Protein AF-A0A6G1RGU5-F1 (afdb_monomer_lite)

Secondary structure (DSSP, 8-state):
--HHHHHHHHHHHHHHHHHHTT----HHHHHHHHGGGGGGS-GGGS-HHHHHHTGGGSS-S-HHHHHHHHHHHH-SSPPP-SS--SPP-PPPP----S-S---SSS--PPP-SPPP------SS---------------

pLDDT: mean 84.37, std 16.56, range [37.06, 98.06]

Radius of gyration: 22.79 Å; chains: 1; bounding box: 49×35×59 Å

Structure (mmCIF, N/CA/C/O backbone):
data_AF-A0A6G1RGU5-F1
#
_entry.id   AF-A0A6G1RGU5-F1
#
loop_
_atom_site.group_PDB
_atom_site.id
_atom_site.type_symbol
_atom_site.label_atom_id
_atom_site.label_alt_id
_atom_site.label_comp_id
_atom_site.label_asym_id
_atom_site.label_entity_id
_atom_site.label_seq_id
_atom_site.pdbx_PDB_ins_code
_atom_site.Cartn_x
_atom_site.Cartn_y
_atom_site.Cartn_z
_atom_site.occupancy
_atom_site.B_iso_or_equiv
_atom_site.auth_seq_id
_atom_site.auth_comp_id
_atom_site.auth_asym_id
_atom_site.auth_atom_id
_atom_site.pdbx_PDB_model_num
ATOM 1 N N . THR A 1 1 ? 6.014 -1.528 -9.566 1.00 67.00 1 THR A N 1
ATOM 2 C CA . THR A 1 1 ? 5.134 -0.609 -8.818 1.00 67.00 1 THR A CA 1
ATOM 3 C C . THR A 1 1 ? 5.682 -0.448 -7.422 1.00 67.00 1 THR A C 1
ATOM 5 O O . THR A 1 1 ? 6.002 -1.469 -6.823 1.00 67.00 1 THR A O 1
ATOM 8 N N . LYS A 1 2 ? 5.864 0.787 -6.940 1.00 88.75 2 LYS A N 1
ATOM 9 C CA . LYS A 1 2 ? 6.254 1.035 -5.544 1.00 88.75 2 LYS A CA 1
ATOM 10 C C . LYS A 1 2 ? 5.054 0.760 -4.637 1.00 88.75 2 LYS A C 1
ATOM 12 O O . LYS A 1 2 ? 3.940 1.134 -4.997 1.00 88.75 2 LYS A O 1
ATOM 17 N N . GLU A 1 3 ? 5.266 0.097 -3.504 1.00 94.44 3 GLU A N 1
ATOM 18 C CA . GLU A 1 3 ? 4.153 -0.293 -2.629 1.00 94.44 3 GLU A CA 1
ATOM 19 C C . GLU A 1 3 ? 3.512 0.914 -1.932 1.00 94.44 3 GLU A C 1
ATOM 21 O O . GLU A 1 3 ? 2.308 0.893 -1.705 1.00 94.44 3 GLU A O 1
ATOM 26 N N . VAL A 1 4 ? 4.267 1.993 -1.688 1.00 94.94 4 VAL A N 1
ATOM 27 C CA . VAL A 1 4 ? 3.736 3.256 -1.138 1.00 94.94 4 VAL A CA 1
ATOM 28 C C . VAL A 1 4 ? 2.558 3.800 -1.959 1.00 94.94 4 VAL A C 1
ATOM 30 O O . VAL A 1 4 ? 1.511 4.103 -1.404 1.00 94.94 4 VAL A O 1
ATOM 33 N N . VAL A 1 5 ? 2.657 3.764 -3.292 1.00 94.12 5 VAL A N 1
ATOM 34 C CA . VAL A 1 5 ? 1.586 4.214 -4.202 1.00 94.12 5 VAL A CA 1
ATOM 35 C C . VAL A 1 5 ? 0.362 3.300 -4.120 1.00 94.12 5 VAL A C 1
ATOM 37 O O . VAL A 1 5 ? -0.776 3.751 -4.220 1.00 94.12 5 VAL A O 1
ATOM 40 N N . VAL A 1 6 ? 0.579 1.993 -3.935 1.00 94.88 6 VAL A N 1
ATOM 41 C CA . VAL A 1 6 ? -0.522 1.038 -3.737 1.00 94.88 6 VAL A CA 1
ATOM 42 C C . VAL A 1 6 ? -1.241 1.348 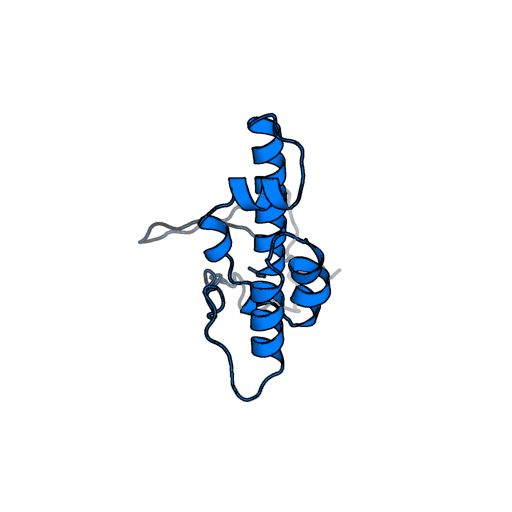-2.427 1.00 94.88 6 VAL A C 1
ATOM 44 O O . VAL A 1 6 ? -2.466 1.351 -2.398 1.00 94.88 6 VAL A O 1
ATOM 47 N N . PHE A 1 7 ? -0.495 1.635 -1.362 1.00 96.38 7 PHE A N 1
ATOM 48 C CA . PHE A 1 7 ? -1.066 1.986 -0.069 1.00 96.38 7 PHE A CA 1
ATOM 49 C C . PHE A 1 7 ? -1.850 3.305 -0.117 1.00 96.38 7 PHE A C 1
ATOM 51 O O . PHE A 1 7 ? -2.990 3.336 0.334 1.00 96.38 7 PHE A O 1
ATOM 58 N N . GLU A 1 8 ? -1.322 4.352 -0.752 1.00 96.12 8 GLU A N 1
ATOM 59 C CA . GLU A 1 8 ? -2.054 5.610 -0.977 1.00 96.12 8 GLU A CA 1
ATOM 60 C C . GLU A 1 8 ? -3.362 5.385 -1.749 1.00 96.12 8 GLU A C 1
ATOM 62 O O . GLU A 1 8 ? -4.423 5.869 -1.352 1.00 96.12 8 GLU A O 1
ATOM 67 N N . ALA A 1 9 ? -3.320 4.587 -2.821 1.00 96.38 9 ALA A N 1
ATOM 68 C CA . ALA A 1 9 ? -4.514 4.233 -3.583 1.00 96.38 9 ALA A CA 1
ATOM 69 C C . ALA A 1 9 ? -5.548 3.478 -2.728 1.00 96.38 9 ALA A C 1
ATOM 71 O O . ALA A 1 9 ? -6.748 3.723 -2.852 1.00 96.38 9 ALA A O 1
ATOM 72 N N . VAL A 1 10 ? -5.091 2.598 -1.833 1.00 96.81 10 VAL A N 1
ATOM 73 C CA . VAL A 1 10 ? -5.941 1.877 -0.875 1.00 96.81 10 VAL A CA 1
ATOM 74 C C . VAL A 1 10 ? -6.603 2.839 0.116 1.00 96.81 10 VAL A C 1
ATOM 76 O O . VAL A 1 10 ? -7.799 2.704 0.376 1.00 96.81 10 VAL A O 1
ATOM 79 N N . LEU A 1 11 ? -5.881 3.843 0.621 1.00 96.88 11 LEU A N 1
ATOM 80 C CA . LEU A 1 11 ? -6.449 4.865 1.509 1.00 96.88 11 LEU A CA 1
ATOM 81 C C . LEU A 1 11 ? -7.496 5.734 0.803 1.00 96.88 11 LEU A C 1
ATOM 83 O O . LEU A 1 11 ? -8.547 6.017 1.383 1.00 96.88 11 LEU A O 1
ATOM 87 N N . ASN A 1 12 ? -7.230 6.125 -0.446 1.00 97.38 12 ASN A N 1
ATOM 88 C CA . ASN A 1 12 ? -8.162 6.897 -1.270 1.00 97.38 12 ASN A CA 1
ATOM 89 C C . ASN A 1 12 ? -9.430 6.097 -1.581 1.00 97.38 12 ASN A C 1
ATOM 91 O O . ASN A 1 12 ? -10.540 6.624 -1.495 1.00 97.38 12 ASN A O 1
ATOM 95 N N . TRP A 1 13 ? -9.277 4.808 -1.893 1.00 98.06 13 TRP A N 1
ATOM 96 C CA . TRP A 1 13 ? -10.410 3.910 -2.082 1.00 98.06 13 TRP A CA 1
ATOM 97 C C . TRP A 1 13 ? -11.234 3.772 -0.797 1.00 98.06 13 TRP A C 1
ATOM 99 O O . TRP A 1 13 ? -12.449 3.938 -0.843 1.00 98.06 13 TRP A O 1
ATOM 109 N N . ALA A 1 14 ? -10.589 3.555 0.354 1.00 97.94 14 ALA A N 1
ATOM 110 C CA . ALA A 1 14 ? -11.276 3.430 1.640 1.00 97.94 14 ALA A CA 1
ATOM 111 C C . ALA A 1 14 ? -12.051 4.703 2.004 1.00 97.94 14 ALA A C 1
ATOM 113 O O . ALA A 1 14 ? -13.152 4.645 2.541 1.00 97.94 14 ALA A O 1
ATOM 114 N N . GLU A 1 15 ? -11.497 5.872 1.686 1.00 97.94 15 GLU A N 1
ATOM 115 C CA . GLU A 1 15 ? -12.190 7.143 1.855 1.00 97.94 15 GLU A CA 1
ATOM 116 C C . GLU A 1 15 ? -13.439 7.267 0.979 1.00 97.94 15 GLU A C 1
ATOM 118 O O . GLU A 1 15 ? -14.503 7.641 1.477 1.00 97.94 15 GLU A O 1
ATOM 123 N N . ALA A 1 16 ? -13.315 6.962 -0.314 1.00 98.00 16 ALA A N 1
ATOM 124 C CA . ALA A 1 16 ? -14.442 6.982 -1.239 1.00 98.00 16 ALA A CA 1
ATOM 125 C C . ALA A 1 16 ? -15.525 5.979 -0.815 1.00 98.00 16 ALA A C 1
ATOM 127 O O . ALA A 1 16 ? -16.713 6.286 -0.875 1.00 98.00 16 ALA A O 1
ATOM 128 N N . GLU A 1 17 ? -15.111 4.814 -0.323 1.00 98.00 17 GLU A N 1
ATOM 129 C CA . GLU A 1 17 ? -16.000 3.762 0.146 1.00 98.00 17 GLU A CA 1
ATOM 130 C C . GLU A 1 17 ? -16.741 4.155 1.432 1.00 98.00 17 GLU A C 1
ATOM 132 O O . GLU A 1 17 ? -17.953 3.961 1.517 1.00 98.00 17 GLU A O 1
ATOM 137 N N . CYS A 1 18 ? -16.070 4.806 2.390 1.00 98.00 18 CYS A N 1
ATOM 138 C CA . CYS A 1 18 ? -16.739 5.404 3.549 1.00 98.00 18 CYS A CA 1
ATOM 139 C C . CYS A 1 18 ? -17.823 6.400 3.111 1.00 98.00 18 CYS A C 1
ATOM 141 O O . CYS A 1 18 ? -18.960 6.302 3.567 1.00 98.00 18 CYS A O 1
ATOM 143 N N . LYS A 1 19 ? -17.506 7.311 2.177 1.00 97.75 19 LYS A N 1
ATOM 144 C CA . LYS A 1 19 ? -18.474 8.289 1.644 1.00 97.75 19 LYS A CA 1
ATOM 145 C C . LYS A 1 19 ? -19.651 7.594 0.953 1.00 97.75 19 LYS A C 1
ATOM 147 O O . LYS A 1 19 ? -20.797 7.966 1.187 1.00 97.75 19 LYS A O 1
ATOM 152 N N . ARG A 1 20 ? -19.384 6.554 0.157 1.00 97.75 20 ARG A N 1
ATOM 153 C CA . ARG A 1 20 ? -20.405 5.755 -0.541 1.00 97.75 20 ARG A CA 1
ATOM 154 C C . ARG A 1 20 ? -21.368 5.059 0.425 1.00 97.75 20 ARG A C 1
ATOM 156 O O . ARG A 1 20 ? -22.546 4.931 0.111 1.00 97.75 20 ARG A O 1
ATOM 163 N N . GLN A 1 21 ? -20.876 4.620 1.583 1.00 97.31 21 GLN A N 1
ATOM 164 C CA . GLN A 1 21 ? -21.677 3.992 2.639 1.00 97.31 21 GLN A CA 1
ATOM 165 C C . GLN A 1 21 ? -22.303 5.000 3.625 1.00 97.31 21 GLN A C 1
ATOM 167 O O . GLN A 1 21 ? -22.965 4.586 4.572 1.00 97.31 21 GLN A O 1
ATOM 172 N N . GLY A 1 22 ? -22.096 6.310 3.438 1.00 96.56 22 GLY A N 1
ATOM 173 C CA . GLY A 1 22 ? -22.579 7.341 4.366 1.00 96.56 22 GLY A CA 1
ATOM 174 C C . GLY A 1 22 ? -21.856 7.356 5.719 1.00 96.56 22 GLY A C 1
ATOM 175 O O . GLY A 1 22 ? -22.380 7.889 6.695 1.00 96.56 22 GLY A O 1
ATOM 176 N N . LEU A 1 23 ? -20.660 6.767 5.801 1.00 96.94 23 LEU A N 1
ATOM 177 C CA . LEU A 1 23 ? -19.851 6.711 7.015 1.00 96.94 23 LEU A CA 1
ATOM 178 C C . LEU A 1 23 ? -18.915 7.928 7.111 1.00 96.94 23 LEU A C 1
ATOM 180 O O . LEU A 1 23 ? -18.296 8.313 6.114 1.00 96.94 23 LEU A O 1
ATOM 184 N N . PRO A 1 24 ? -18.708 8.492 8.316 1.00 97.19 24 PRO A N 1
ATOM 185 C CA . PRO A 1 24 ? -17.666 9.486 8.543 1.00 97.19 24 PRO A CA 1
ATOM 186 C C . PRO A 1 24 ? -16.286 8.948 8.154 1.00 97.19 24 PRO A C 1
ATOM 188 O O . PRO A 1 24 ? -15.931 7.813 8.489 1.00 97.19 24 PRO A O 1
ATOM 191 N N . VAL A 1 25 ? -15.485 9.774 7.482 1.00 96.88 25 VAL A N 1
ATOM 192 C CA . VAL A 1 25 ? -14.133 9.420 7.034 1.00 96.88 25 VAL A CA 1
ATOM 193 C C . VAL A 1 25 ? -13.172 9.460 8.225 1.00 96.88 25 VAL A C 1
ATOM 195 O O . VAL A 1 25 ? -12.473 10.439 8.456 1.00 96.88 25 VAL A O 1
ATOM 198 N N . THR A 1 26 ? -13.154 8.382 9.005 1.00 97.12 26 THR A N 1
ATOM 199 C CA . THR A 1 26 ? -12.244 8.187 10.144 1.00 97.12 26 THR A CA 1
ATOM 200 C C . THR A 1 26 ? -11.296 7.015 9.874 1.00 97.12 26 THR A C 1
ATOM 202 O O . THR A 1 26 ? -11.675 6.111 9.122 1.00 97.12 26 THR A O 1
ATOM 205 N N . PRO A 1 27 ? -10.094 6.960 10.483 1.00 95.69 27 PRO A N 1
ATOM 206 C CA . PRO A 1 27 ? -9.172 5.831 10.307 1.00 95.69 27 PRO A CA 1
ATOM 207 C C . PRO A 1 27 ? -9.812 4.482 10.656 1.00 95.69 27 PRO A C 1
ATOM 209 O O . PRO A 1 27 ? -9.692 3.517 9.903 1.00 95.69 27 PRO A O 1
ATOM 212 N N . ARG A 1 28 ? -10.610 4.443 11.732 1.00 96.38 28 ARG A N 1
ATOM 213 C CA . ARG A 1 28 ? -11.377 3.257 12.140 1.00 96.38 28 ARG A CA 1
ATOM 214 C C . ARG A 1 28 ? -12.362 2.804 11.062 1.00 96.38 28 ARG A C 1
ATOM 216 O O . ARG A 1 28 ? -12.409 1.619 10.744 1.00 96.38 28 ARG A O 1
ATOM 223 N N . ASN A 1 29 ? -13.122 3.728 10.472 1.00 97.44 29 ASN A N 1
ATOM 224 C CA . ASN A 1 29 ? -14.066 3.389 9.406 1.00 97.44 29 ASN A CA 1
ATOM 225 C C . ASN A 1 29 ? -13.341 2.985 8.119 1.00 97.44 29 ASN A C 1
ATOM 227 O O . ASN A 1 29 ? -13.723 1.985 7.519 1.00 97.44 29 ASN A O 1
ATOM 231 N N . LYS A 1 30 ? -12.259 3.686 7.744 1.00 97.69 30 LYS A N 1
ATOM 232 C CA . LYS A 1 30 ? -11.406 3.313 6.602 1.00 97.69 30 LYS A CA 1
ATOM 233 C C . LYS A 1 30 ? -10.876 1.884 6.765 1.00 97.69 30 LYS A C 1
ATOM 235 O O . LYS A 1 30 ? -10.970 1.081 5.843 1.00 97.69 30 LYS A O 1
ATOM 240 N N . ARG A 1 31 ? -10.386 1.529 7.955 1.00 97.31 31 ARG A N 1
ATOM 241 C CA . ARG A 1 31 ? -9.951 0.164 8.270 1.00 97.31 31 ARG A CA 1
ATOM 242 C C . ARG A 1 31 ? -11.101 -0.843 8.164 1.00 97.31 31 ARG A C 1
ATOM 244 O O . ARG A 1 31 ? -10.921 -1.903 7.570 1.00 97.31 31 ARG A O 1
ATOM 251 N N . ASN A 1 32 ? -12.278 -0.510 8.695 1.00 97.12 32 ASN A N 1
ATOM 252 C CA . ASN A 1 32 ? -13.451 -1.384 8.643 1.00 97.12 32 ASN A CA 1
ATOM 253 C C . ASN A 1 32 ? -13.890 -1.685 7.204 1.00 97.12 32 ASN A C 1
ATOM 255 O O . ASN A 1 32 ? -14.117 -2.849 6.881 1.00 97.12 32 ASN A O 1
ATOM 259 N N . VAL A 1 33 ? -13.973 -0.671 6.334 1.00 97.81 33 VAL A N 1
ATOM 260 C CA . VAL A 1 33 ? -14.374 -0.875 4.929 1.00 97.81 33 VAL A CA 1
ATOM 261 C C . VAL A 1 33 ? -13.312 -1.623 4.119 1.00 97.81 33 VAL A C 1
ATOM 263 O O . VAL A 1 33 ? -13.653 -2.354 3.194 1.00 97.81 33 VAL A O 1
ATOM 266 N N . LEU A 1 34 ? -12.029 -1.496 4.481 1.00 97.19 34 LEU A N 1
ATOM 267 C CA . LEU A 1 34 ? -10.949 -2.291 3.888 1.00 97.19 34 LEU A CA 1
ATOM 268 C C . LEU A 1 34 ? -11.004 -3.761 4.316 1.00 97.19 34 LEU A C 1
ATOM 270 O O . LEU A 1 34 ? -10.726 -4.653 3.510 1.00 97.19 34 LEU A O 1
ATOM 274 N N . GLY A 1 35 ? -11.338 -4.028 5.581 1.00 96.31 35 GLY A N 1
ATOM 275 C CA . GLY A 1 35 ? -11.442 -5.376 6.133 1.00 96.31 35 GLY A CA 1
ATOM 276 C C . GLY A 1 35 ? -10.211 -6.234 5.820 1.00 96.31 35 GLY A C 1
ATOM 277 O O . GLY A 1 35 ? -9.069 -5.833 6.044 1.00 96.31 35 GLY A O 1
ATOM 278 N N . LYS A 1 36 ? -10.435 -7.424 5.247 1.00 96.12 36 LYS A N 1
ATOM 279 C CA . LYS A 1 36 ? -9.356 -8.368 4.900 1.00 96.12 36 LYS A CA 1
ATOM 280 C C . LYS A 1 36 ? -8.438 -7.877 3.775 1.00 96.12 36 LYS A C 1
ATOM 282 O O . LYS A 1 36 ? -7.320 -8.371 3.655 1.00 96.12 36 LYS A O 1
ATOM 287 N N . ALA A 1 37 ? -8.880 -6.922 2.953 1.00 96.50 37 ALA A N 1
ATOM 288 C CA . ALA A 1 37 ? -8.083 -6.423 1.835 1.00 96.50 37 ALA A CA 1
ATOM 289 C C . ALA A 1 37 ? -6.855 -5.624 2.301 1.00 96.50 37 ALA A C 1
ATOM 291 O O . ALA A 1 37 ? -5.848 -5.603 1.593 1.00 96.50 37 ALA A O 1
ATOM 292 N N . LEU A 1 38 ? -6.897 -5.037 3.506 1.00 96.94 38 LEU A N 1
ATOM 293 C CA . LEU A 1 38 ? -5.748 -4.357 4.115 1.00 96.94 38 LEU A CA 1
ATOM 294 C C . LEU A 1 38 ? -4.521 -5.282 4.187 1.00 96.94 38 LEU A C 1
ATOM 296 O O . LEU A 1 38 ? -3.419 -4.887 3.812 1.00 96.94 38 LEU A O 1
ATOM 300 N N . TYR A 1 39 ? -4.730 -6.545 4.559 1.00 97.00 39 TYR A N 1
ATOM 301 C CA . TYR A 1 39 ? -3.676 -7.556 4.687 1.00 97.00 39 TYR A CA 1
ATOM 302 C C . TYR A 1 39 ? -3.126 -8.058 3.340 1.00 97.00 39 TYR A C 1
ATOM 304 O O . TYR A 1 39 ? -2.183 -8.842 3.304 1.00 97.00 39 TYR A O 1
ATOM 312 N N . LEU A 1 40 ? -3.668 -7.597 2.206 1.00 96.12 40 LEU A N 1
ATOM 313 C CA . LEU A 1 40 ? -3.101 -7.845 0.873 1.00 96.12 40 LEU A CA 1
ATOM 314 C C . LEU A 1 40 ? -2.073 -6.777 0.461 1.00 96.12 40 LEU A C 1
ATOM 316 O O . LEU A 1 40 ? -1.360 -6.949 -0.541 1.00 96.12 40 LEU A O 1
ATOM 320 N N . VAL A 1 41 ? -2.001 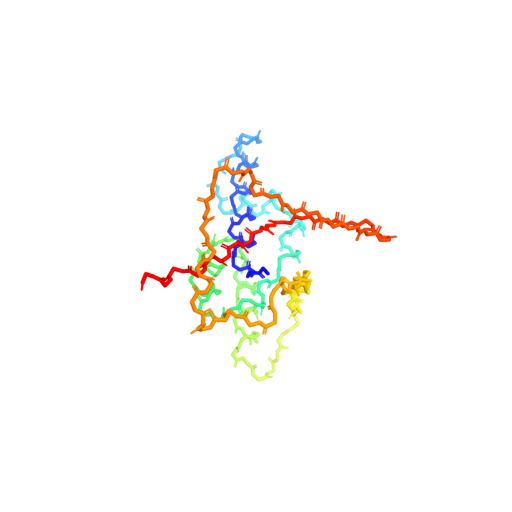-5.666 1.199 1.00 96.06 41 VAL A N 1
ATOM 321 C CA . VAL A 1 41 ? -0.987 -4.629 1.002 1.00 96.06 41 VAL A CA 1
ATOM 322 C C . VAL A 1 41 ? 0.336 -5.117 1.578 1.00 96.06 41 VAL A C 1
ATOM 324 O O . VAL A 1 41 ? 0.408 -5.632 2.687 1.00 96.06 41 VAL A O 1
ATOM 327 N N . ARG A 1 42 ? 1.419 -4.970 0.821 1.00 96.69 42 ARG A N 1
ATOM 328 C CA . ARG A 1 42 ? 2.736 -5.504 1.182 1.00 96.69 42 ARG A CA 1
ATOM 329 C C . ARG A 1 42 ? 3.555 -4.472 1.952 1.00 96.69 42 ARG A C 1
ATOM 331 O O . ARG A 1 42 ? 4.680 -4.173 1.561 1.00 96.69 42 ARG A O 1
ATOM 338 N N . ILE A 1 43 ? 2.982 -3.903 3.015 1.00 96.38 43 ILE A N 1
ATOM 339 C CA . ILE A 1 43 ? 3.566 -2.792 3.796 1.00 96.38 43 ILE A CA 1
ATOM 340 C C . ILE A 1 43 ? 5.047 -3.028 4.153 1.00 96.38 43 ILE A C 1
ATOM 342 O O . ILE A 1 43 ? 5.851 -2.146 3.862 1.00 96.38 43 ILE A O 1
ATOM 346 N N . PRO A 1 44 ? 5.470 -4.224 4.619 1.00 96.56 44 PRO A N 1
ATOM 347 C CA . PRO A 1 44 ? 6.875 -4.490 4.960 1.00 96.56 44 PRO A CA 1
ATOM 348 C C . PRO A 1 44 ? 7.862 -4.437 3.781 1.00 96.56 44 PRO A C 1
ATOM 350 O O . PRO A 1 44 ? 9.066 -4.599 3.965 1.00 96.56 44 PRO A O 1
ATOM 353 N N . THR A 1 45 ? 7.368 -4.279 2.549 1.00 95.75 45 THR A N 1
ATOM 354 C CA . THR A 1 45 ? 8.192 -4.169 1.337 1.00 95.75 45 THR A CA 1
ATOM 355 C C . THR A 1 45 ? 8.540 -2.728 0.956 1.00 95.75 45 THR A C 1
ATOM 357 O O . THR A 1 45 ? 9.354 -2.534 0.044 1.00 95.75 45 THR A O 1
ATOM 360 N N . MET A 1 46 ? 7.945 -1.746 1.643 1.00 96.06 46 MET A N 1
ATOM 361 C CA . MET A 1 46 ? 8.318 -0.329 1.594 1.00 96.06 46 MET A CA 1
ATOM 362 C C . MET A 1 46 ? 9.697 -0.112 2.230 1.00 96.06 46 MET A C 1
ATOM 364 O O . MET A 1 46 ? 10.205 -0.983 2.946 1.00 96.06 46 MET A O 1
ATOM 368 N N . THR A 1 47 ? 10.319 1.041 1.993 1.00 95.88 47 THR A N 1
ATOM 369 C CA . THR A 1 47 ? 11.459 1.463 2.821 1.00 95.88 47 THR A CA 1
ATOM 370 C C . THR A 1 47 ? 10.988 1.813 4.237 1.00 95.88 47 THR A C 1
ATOM 372 O O . THR A 1 47 ? 9.813 2.108 4.452 1.00 95.88 47 THR A O 1
ATOM 375 N N . LEU A 1 48 ? 11.900 1.793 5.215 1.00 96.38 48 LEU A N 1
ATOM 376 C CA . LEU A 1 48 ? 11.576 2.214 6.584 1.00 96.38 48 LEU A CA 1
ATOM 377 C C . LEU A 1 48 ? 11.071 3.668 6.619 1.00 96.38 48 LEU A C 1
ATOM 379 O O . LEU A 1 48 ? 10.137 3.972 7.351 1.00 96.38 48 LEU A O 1
ATOM 383 N N . GLU A 1 49 ? 11.649 4.543 5.795 1.00 96.38 49 GLU A N 1
ATOM 384 C CA . GLU A 1 49 ? 11.224 5.939 5.656 1.00 96.38 49 GLU A CA 1
ATOM 385 C C . GLU A 1 49 ? 9.810 6.060 5.065 1.0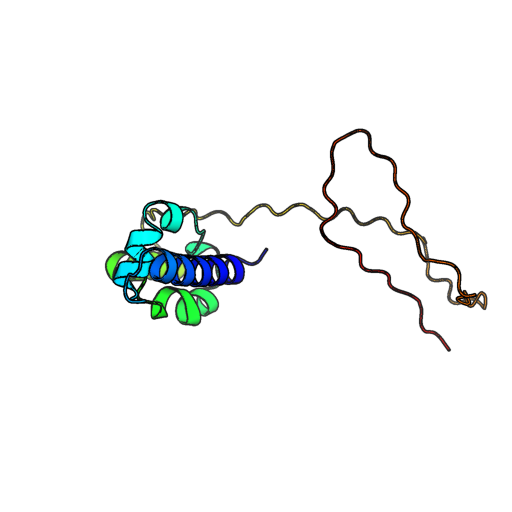0 96.38 49 GLU A C 1
ATOM 387 O O . GLU A 1 49 ? 8.975 6.772 5.616 1.00 96.38 49 GLU A O 1
ATOM 392 N N . GLU A 1 50 ? 9.507 5.324 3.988 1.00 96.38 50 GLU A N 1
ATOM 393 C CA . GLU A 1 50 ? 8.162 5.273 3.389 1.00 96.38 50 GLU A CA 1
ATOM 394 C C . GLU A 1 50 ? 7.123 4.749 4.396 1.00 96.38 50 GLU A C 1
ATOM 396 O O . GLU A 1 50 ? 6.005 5.258 4.469 1.00 96.38 50 GLU A O 1
ATOM 401 N N . PHE A 1 51 ? 7.493 3.751 5.204 1.00 97.00 51 PHE A N 1
ATOM 402 C CA . PHE A 1 51 ? 6.640 3.238 6.272 1.00 97.00 51 PHE A CA 1
ATOM 403 C C . PHE A 1 51 ? 6.407 4.285 7.371 1.00 97.00 51 PHE A C 1
ATOM 405 O O . PHE A 1 51 ? 5.256 4.535 7.735 1.00 97.00 51 PHE A O 1
ATOM 412 N N . ALA A 1 52 ? 7.475 4.911 7.872 1.00 95.75 52 ALA A N 1
ATOM 413 C CA . ALA A 1 52 ? 7.424 5.873 8.972 1.00 95.75 52 ALA A CA 1
ATOM 414 C C . ALA A 1 52 ? 6.654 7.151 8.609 1.00 95.75 52 ALA A C 1
ATOM 416 O O . ALA A 1 52 ? 5.901 7.663 9.434 1.00 95.75 52 ALA A O 1
ATOM 417 N N . ASN A 1 53 ? 6.807 7.643 7.377 1.00 94.81 53 ASN A N 1
ATOM 418 C CA . ASN A 1 53 ? 6.138 8.854 6.891 1.00 94.81 53 ASN A CA 1
ATOM 419 C C . ASN A 1 53 ? 4.753 8.588 6.279 1.00 94.81 53 ASN A C 1
ATOM 421 O O . ASN A 1 53 ? 4.038 9.531 5.953 1.00 94.81 53 ASN A O 1
ATOM 425 N N . GLY A 1 54 ? 4.377 7.320 6.098 1.00 94.12 54 GLY A N 1
ATOM 426 C CA . GLY A 1 54 ? 3.116 6.921 5.478 1.00 94.12 54 GLY A CA 1
ATOM 427 C C . GLY A 1 54 ? 2.282 6.037 6.396 1.00 94.12 54 GLY A C 1
ATOM 428 O O . GLY A 1 54 ? 1.464 6.514 7.180 1.00 94.12 54 GLY A O 1
ATOM 429 N N . ALA A 1 55 ? 2.465 4.722 6.282 1.00 94.50 55 ALA A N 1
ATOM 430 C CA . ALA A 1 55 ? 1.591 3.743 6.926 1.00 94.50 55 ALA A CA 1
ATOM 431 C C . ALA A 1 55 ? 1.551 3.862 8.459 1.00 94.50 55 ALA A C 1
ATOM 433 O O . ALA A 1 55 ? 0.468 3.751 9.034 1.00 94.50 55 ALA A O 1
ATOM 434 N N . ALA A 1 56 ? 2.685 4.148 9.105 1.00 95.06 56 ALA A N 1
ATOM 435 C CA . ALA A 1 56 ? 2.769 4.297 10.558 1.00 95.06 56 ALA A CA 1
ATOM 436 C C . ALA A 1 56 ? 1.982 5.505 11.101 1.00 95.06 56 ALA A C 1
ATOM 438 O O . ALA A 1 56 ? 1.479 5.436 12.215 1.00 95.06 56 ALA A O 1
ATOM 439 N N . GLN A 1 57 ? 1.846 6.582 10.317 1.00 93.81 57 GLN A N 1
ATOM 440 C CA . GLN A 1 57 ? 1.123 7.805 10.706 1.00 93.81 57 GLN A CA 1
ATOM 441 C C . GLN A 1 57 ? -0.336 7.826 10.226 1.00 93.81 57 GLN A C 1
ATOM 443 O O . GLN A 1 57 ? -1.066 8.777 10.477 1.00 93.81 57 GLN A O 1
ATOM 448 N N . SER A 1 58 ? -0.772 6.793 9.502 1.00 92.44 58 SER A N 1
ATOM 449 C CA . SER A 1 58 ? -2.111 6.756 8.902 1.00 92.44 58 SER A CA 1
ATOM 450 C C . SER A 1 58 ? -3.239 6.395 9.879 1.00 92.44 58 SER A C 1
ATOM 452 O O . SER A 1 58 ? -4.407 6.465 9.494 1.00 92.44 58 SER A O 1
ATOM 454 N N . ASP A 1 59 ? -2.905 5.928 11.089 1.00 93.31 59 ASP A N 1
ATOM 455 C CA . ASP A 1 59 ? -3.823 5.368 12.100 1.00 93.31 59 ASP A CA 1
ATOM 456 C C . ASP A 1 59 ? -4.734 4.226 11.596 1.00 93.31 59 ASP A C 1
ATOM 458 O O . ASP A 1 59 ? -5.710 3.839 12.243 1.00 93.31 59 ASP A O 1
ATOM 462 N N . ILE A 1 60 ? -4.431 3.662 10.421 1.00 95.81 60 ILE A N 1
ATOM 463 C CA . ILE A 1 60 ? -5.156 2.523 9.839 1.00 95.81 60 ILE A CA 1
ATOM 464 C C . ILE A 1 60 ? -4.668 1.212 10.463 1.00 95.81 60 ILE A C 1
ATOM 466 O O . ILE A 1 60 ? -5.462 0.293 10.672 1.00 95.81 60 ILE A O 1
ATOM 470 N N . LEU A 1 61 ? -3.367 1.118 10.744 1.00 96.25 61 LEU A N 1
ATOM 471 C CA . LEU A 1 61 ? -2.734 -0.022 11.407 1.00 96.25 61 LEU A CA 1
ATOM 472 C C . LEU A 1 61 ? -2.974 0.034 12.918 1.00 96.25 61 LEU A C 1
ATOM 474 O O . LEU A 1 61 ? -3.063 1.114 13.497 1.00 96.25 61 LEU A O 1
ATOM 478 N N . THR A 1 62 ? -3.084 -1.125 13.570 1.00 95.88 62 THR A N 1
ATOM 479 C CA . THR A 1 62 ? -3.156 -1.163 15.031 1.00 95.88 62 THR A CA 1
ATOM 480 C C . THR A 1 62 ? -1.787 -0.830 15.594 1.00 95.88 62 THR A C 1
ATOM 482 O O . THR A 1 62 ? -0.764 -0.986 14.927 1.00 95.88 62 THR A O 1
ATOM 485 N N . LEU A 1 63 ? -1.753 -0.428 16.863 1.00 95.44 63 LEU A N 1
ATOM 486 C CA . LEU A 1 63 ? -0.491 -0.213 17.559 1.00 95.44 63 LEU A CA 1
ATOM 487 C C . LEU A 1 63 ? 0.402 -1.466 17.522 1.00 95.44 63 LEU A C 1
ATOM 489 O O . LEU A 1 63 ? 1.603 -1.356 17.295 1.00 95.44 63 LEU A O 1
ATOM 493 N N . GLU A 1 64 ? -0.193 -2.652 17.676 1.00 95.88 64 GLU A N 1
ATOM 494 C CA . GLU A 1 64 ? 0.513 -3.934 17.597 1.00 95.88 64 GLU A CA 1
ATOM 495 C C . GLU A 1 64 ? 1.069 -4.205 16.191 1.00 95.88 64 GLU A C 1
ATOM 497 O O . GLU A 1 64 ? 2.233 -4.577 16.049 1.00 95.88 64 GLU A O 1
ATOM 502 N N . GLU A 1 65 ? 0.276 -3.975 15.140 1.00 96.88 65 GLU A N 1
ATOM 503 C CA . GLU A 1 65 ? 0.719 -4.128 13.749 1.00 96.88 65 GLU A CA 1
ATOM 504 C C . GLU A 1 65 ? 1.869 -3.168 13.430 1.00 96.88 65 GLU A C 1
ATOM 506 O O . GLU A 1 65 ? 2.895 -3.593 12.898 1.00 96.88 65 GLU A O 1
ATOM 511 N N . THR A 1 66 ? 1.733 -1.892 13.796 1.00 96.94 66 THR A N 1
ATOM 512 C CA . THR A 1 66 ? 2.765 -0.867 13.595 1.00 96.94 66 THR A CA 1
ATOM 513 C C . THR A 1 66 ? 4.051 -1.231 14.332 1.00 96.94 66 THR A C 1
ATOM 515 O O . THR A 1 66 ? 5.131 -1.181 13.741 1.00 96.94 66 THR A O 1
ATOM 518 N N . HIS A 1 67 ? 3.945 -1.662 15.591 1.00 96.25 67 HIS A N 1
ATOM 519 C CA . HIS A 1 67 ? 5.078 -2.116 16.393 1.00 96.25 67 HIS A CA 1
ATOM 520 C C . HIS A 1 67 ? 5.775 -3.333 15.768 1.00 96.25 67 HIS A C 1
ATOM 522 O O . HIS A 1 67 ? 6.993 -3.328 15.586 1.00 96.25 67 HIS A O 1
ATOM 528 N N . ASN A 1 68 ? 5.018 -4.357 15.369 1.00 97.38 68 ASN A N 1
ATOM 529 C CA . ASN A 1 68 ? 5.581 -5.568 14.776 1.00 97.38 68 ASN A CA 1
ATOM 530 C C . ASN A 1 68 ? 6.242 -5.289 13.417 1.00 97.38 68 ASN A C 1
ATOM 532 O O . ASN A 1 68 ? 7.311 -5.832 13.131 1.00 97.38 68 ASN A O 1
ATOM 536 N N . ILE A 1 69 ? 5.662 -4.415 12.587 1.00 97.19 69 ILE A N 1
ATOM 537 C CA . ILE A 1 69 ? 6.279 -3.989 11.322 1.00 97.19 69 ILE A CA 1
ATOM 538 C C . ILE A 1 69 ? 7.556 -3.180 11.588 1.00 97.19 69 ILE A C 1
ATOM 540 O O . ILE A 1 69 ? 8.558 -3.382 10.905 1.00 97.19 69 ILE A O 1
ATOM 544 N N . PHE A 1 70 ? 7.572 -2.310 12.598 1.00 96.81 70 PHE A N 1
ATOM 545 C CA . PHE A 1 70 ? 8.786 -1.591 12.980 1.00 96.81 70 PHE A CA 1
ATOM 546 C C . PHE A 1 70 ? 9.904 -2.547 13.4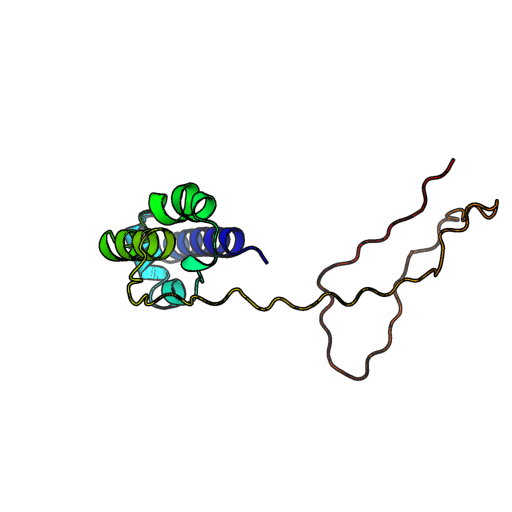26 1.00 96.81 70 PHE A C 1
ATOM 548 O O . PHE A 1 70 ? 11.039 -2.435 12.956 1.00 96.81 70 PHE A O 1
ATOM 555 N N . LEU A 1 71 ? 9.581 -3.540 14.262 1.00 97.19 71 LEU A N 1
ATOM 556 C CA . LEU A 1 71 ? 10.526 -4.589 14.651 1.00 97.19 71 LEU A CA 1
ATOM 557 C C . LEU A 1 71 ? 10.995 -5.415 13.449 1.00 97.19 71 LEU A C 1
ATOM 559 O O . LEU A 1 71 ? 12.159 -5.796 13.390 1.00 97.19 71 LEU A O 1
ATOM 563 N N . TRP A 1 72 ? 10.141 -5.653 12.454 1.00 96.62 72 TRP A N 1
ATOM 564 C CA . TRP A 1 72 ? 10.550 -6.324 11.219 1.00 96.62 72 TRP A CA 1
ATOM 565 C C . TRP A 1 72 ? 11.665 -5.577 10.463 1.00 96.62 72 TRP A C 1
ATOM 567 O O . TRP A 1 72 ? 12.507 -6.223 9.829 1.00 96.62 72 TRP A O 1
ATOM 577 N N . TYR A 1 73 ? 11.703 -4.242 10.545 1.00 95.44 73 TYR A N 1
ATOM 578 C CA . TYR A 1 73 ? 12.764 -3.430 9.943 1.00 95.44 73 TYR A CA 1
ATOM 579 C C . TYR A 1 73 ? 14.059 -3.398 10.761 1.00 95.44 73 TYR A C 1
ATOM 581 O O . TYR A 1 73 ? 15.134 -3.343 10.167 1.00 95.44 73 TYR A O 1
ATOM 589 N N . THR A 1 74 ? 13.971 -3.393 12.093 1.00 95.75 74 THR A N 1
ATOM 590 C CA . THR A 1 74 ? 15.104 -3.033 12.968 1.00 95.75 74 THR A CA 1
ATOM 591 C C . THR A 1 74 ? 15.653 -4.187 13.803 1.00 95.75 74 THR A C 1
ATOM 593 O O . THR A 1 74 ? 16.835 -4.182 14.144 1.00 95.75 74 THR A O 1
ATOM 596 N N . ALA A 1 75 ? 14.834 -5.187 14.133 1.00 95.56 75 ALA A N 1
ATOM 597 C CA . ALA A 1 75 ? 15.225 -6.269 15.025 1.00 95.56 75 ALA A CA 1
ATOM 598 C C . ALA A 1 75 ? 16.019 -7.365 14.298 1.00 95.56 75 ALA A C 1
ATOM 600 O O . ALA A 1 75 ? 15.722 -7.740 13.161 1.00 95.56 75 ALA A O 1
ATOM 601 N N . ALA A 1 76 ? 16.993 -7.949 15.002 1.00 94.69 76 ALA A N 1
ATOM 602 C CA . ALA A 1 76 ? 17.692 -9.150 14.543 1.00 94.69 76 ALA A CA 1
ATOM 603 C C . ALA A 1 76 ? 16.748 -10.366 14.503 1.00 94.69 76 ALA A C 1
ATOM 605 O O . ALA A 1 76 ? 16.725 -11.118 13.528 1.00 94.69 76 ALA A O 1
ATOM 606 N N . ASN A 1 77 ? 15.924 -10.515 15.545 1.00 94.38 77 ASN A N 1
ATOM 607 C CA . ASN A 1 77 ? 14.896 -11.546 15.639 1.00 94.38 77 ASN A CA 1
ATOM 608 C C . ASN A 1 77 ? 13.573 -10.986 15.128 1.00 94.38 77 ASN A C 1
ATOM 610 O O . ASN A 1 77 ? 12.940 -10.156 15.781 1.00 94.38 77 ASN A O 1
ATOM 614 N N . LYS A 1 78 ? 13.169 -11.427 13.939 1.00 93.44 78 LYS A N 1
ATOM 615 C CA . LYS A 1 78 ? 12.029 -10.843 13.239 1.00 93.44 78 LYS A CA 1
ATOM 616 C C . LYS A 1 78 ? 10.704 -11.457 13.697 1.00 93.44 78 LYS A C 1
ATOM 618 O O . LYS A 1 78 ? 10.595 -12.686 13.713 1.00 93.44 78 LYS A O 1
ATOM 623 N N . PRO A 1 79 ? 9.682 -10.641 14.013 1.00 95.06 79 PRO A N 1
ATOM 624 C CA . PRO A 1 79 ? 8.360 -11.159 14.330 1.00 95.06 79 PRO A CA 1
ATOM 625 C C . PRO A 1 79 ? 7.690 -11.747 13.085 1.00 95.06 79 PRO A C 1
ATOM 627 O O . PRO A 1 79 ? 8.012 -11.400 11.944 1.00 95.06 79 PRO A O 1
ATOM 630 N N . LYS A 1 80 ? 6.706 -12.621 13.306 1.00 95.00 80 LYS A N 1
ATOM 631 C CA . LYS A 1 80 ? 5.815 -13.079 12.242 1.00 95.00 80 LYS A CA 1
ATOM 632 C C . LYS A 1 80 ? 4.792 -11.982 11.954 1.00 95.00 80 LYS A C 1
ATOM 634 O O . LYS A 1 80 ? 4.113 -11.526 12.866 1.00 95.00 80 LYS A O 1
ATOM 639 N N . LEU A 1 81 ? 4.677 -11.582 10.691 1.00 96.25 81 LEU A N 1
ATOM 640 C CA . LEU A 1 81 ? 3.701 -10.588 10.249 1.00 96.25 81 LEU A CA 1
ATOM 641 C C . LEU A 1 81 ? 2.555 -11.249 9.483 1.00 96.25 81 LEU A C 1
ATOM 643 O O . LEU A 1 81 ? 2.761 -12.233 8.773 1.00 96.25 81 LEU A O 1
ATOM 647 N N . GLU A 1 82 ? 1.365 -10.658 9.578 1.00 95.56 82 GLU A N 1
ATOM 648 C CA . GLU A 1 82 ? 0.209 -11.023 8.746 1.00 95.56 82 GLU A CA 1
ATOM 649 C C . GLU A 1 82 ? 0.302 -10.439 7.326 1.00 95.56 82 GLU A C 1
ATOM 651 O O . GLU A 1 82 ? -0.402 -10.873 6.415 1.00 95.56 82 GLU A O 1
ATOM 656 N N . PHE A 1 83 ? 1.201 -9.473 7.118 1.00 96.81 83 PHE A N 1
ATOM 657 C CA . PHE A 1 83 ? 1.410 -8.817 5.833 1.00 96.81 83 PHE A CA 1
ATOM 658 C C . PHE A 1 83 ? 2.410 -9.581 4.949 1.00 96.81 83 PHE A C 1
ATOM 660 O O . PHE A 1 83 ? 3.421 -10.090 5.445 1.00 96.81 83 PHE A O 1
ATOM 667 N N . PRO A 1 84 ? 2.214 -9.607 3.617 1.00 96.44 84 PRO A N 1
ATOM 668 C CA . PRO A 1 84 ? 3.161 -10.231 2.707 1.00 96.44 84 PRO A CA 1
ATOM 669 C C . PRO A 1 84 ? 4.518 -9.516 2.700 1.00 96.44 84 PRO A C 1
ATOM 671 O O . PRO A 1 84 ? 4.603 -8.302 2.520 1.00 96.44 84 PRO A O 1
ATOM 674 N N . LEU A 1 85 ? 5.588 -10.304 2.801 1.00 95.62 85 LEU A N 1
ATOM 675 C CA . LEU A 1 85 ? 6.967 -9.815 2.935 1.00 95.62 85 LEU A CA 1
ATOM 676 C C . LEU A 1 85 ? 7.720 -9.726 1.602 1.00 95.62 85 LEU A C 1
ATOM 678 O O . LEU A 1 85 ? 8.804 -9.154 1.512 1.00 95.62 85 LEU A O 1
ATOM 682 N N . THR A 1 86 ? 7.172 -10.323 0.546 1.00 93.50 86 THR A N 1
ATOM 683 C CA . THR A 1 86 ? 7.819 -10.392 -0.766 1.00 93.50 86 THR A CA 1
ATOM 684 C C . THR A 1 86 ? 7.365 -9.241 -1.650 1.00 93.50 86 THR A C 1
ATOM 686 O O . THR A 1 86 ? 6.166 -9.095 -1.889 1.00 93.50 86 THR A O 1
ATOM 689 N N . LYS A 1 87 ? 8.303 -8.468 -2.210 1.00 91.56 87 LYS A N 1
ATOM 690 C CA . LYS A 1 87 ? 7.998 -7.399 -3.179 1.00 91.56 87 LYS A CA 1
ATOM 691 C C . LYS A 1 87 ? 7.120 -7.909 -4.326 1.00 91.56 87 LYS A C 1
ATOM 693 O O . LYS A 1 87 ? 7.272 -9.047 -4.779 1.00 91.56 87 LYS A O 1
ATOM 698 N N . ARG A 1 88 ? 6.216 -7.055 -4.830 1.00 88.69 88 ARG A N 1
ATOM 699 C CA . ARG A 1 88 ? 5.397 -7.397 -6.006 1.00 88.69 88 ARG A CA 1
ATOM 700 C C . ARG A 1 88 ? 6.337 -7.703 -7.175 1.00 88.69 88 ARG A C 1
ATOM 702 O O . ARG A 1 88 ? 7.111 -6.832 -7.576 1.00 88.69 88 ARG A O 1
ATOM 709 N N . LYS A 1 89 ? 6.240 -8.901 -7.756 1.00 83.19 89 LYS A N 1
ATOM 710 C CA . LYS A 1 89 ? 6.822 -9.164 -9.076 1.00 83.19 89 LYS A CA 1
ATOM 711 C C . LYS A 1 89 ? 5.984 -8.380 -10.083 1.00 83.19 89 LYS A C 1
ATOM 713 O O . LYS A 1 89 ? 4.887 -8.796 -10.440 1.00 83.19 89 LYS A O 1
ATOM 718 N N . GLY A 1 90 ? 6.441 -7.177 -10.422 1.00 74.50 90 GLY A N 1
ATOM 719 C CA . GLY A 1 90 ? 5.839 -6.399 -11.498 1.00 74.50 90 GLY A CA 1
ATOM 720 C C . GLY A 1 90 ? 5.977 -7.135 -12.829 1.00 74.50 90 GLY A C 1
ATOM 721 O O . GLY A 1 90 ? 6.781 -8.060 -12.958 1.00 74.50 90 GLY A O 1
ATOM 722 N N . LEU A 1 91 ? 5.215 -6.702 -13.829 1.00 72.88 91 LEU A N 1
ATOM 723 C CA . LEU A 1 91 ? 5.481 -7.121 -15.199 1.00 72.88 91 LEU A CA 1
ATOM 724 C C . LEU A 1 91 ? 6.855 -6.587 -15.602 1.00 72.88 91 LEU A C 1
ATOM 726 O O . LEU A 1 91 ? 7.141 -5.403 -15.414 1.00 72.88 91 LEU A O 1
ATOM 730 N N . VAL A 1 92 ? 7.705 -7.464 -16.130 1.00 70.94 92 VAL A N 1
ATOM 731 C CA . VAL A 1 92 ? 8.977 -7.040 -16.710 1.00 70.94 92 VAL A CA 1
ATOM 732 C C . VAL A 1 92 ? 8.645 -6.304 -18.009 1.00 70.94 92 VAL A C 1
ATOM 734 O O . VAL A 1 92 ? 8.066 -6.925 -18.906 1.00 70.94 92 VAL A O 1
ATOM 737 N N . PRO A 1 93 ? 8.948 -4.999 -18.124 1.00 70.81 93 PRO A N 1
ATOM 738 C CA . PRO A 1 93 ? 8.683 -4.272 -19.353 1.00 70.81 93 PRO A CA 1
ATOM 739 C C . PRO A 1 93 ? 9.511 -4.886 -20.483 1.00 70.81 93 PRO A C 1
ATOM 741 O O . PRO A 1 93 ? 10.730 -5.014 -20.372 1.00 70.81 93 PRO A O 1
ATOM 744 N N . GLN A 1 94 ? 8.845 -5.261 -21.572 1.00 71.25 94 GLN A N 1
ATOM 745 C CA . GLN A 1 94 ? 9.526 -5.670 -22.794 1.00 71.25 94 GLN A CA 1
ATOM 746 C C . GLN A 1 94 ? 9.974 -4.411 -23.529 1.00 71.25 94 GLN A C 1
ATOM 748 O O . GLN A 1 94 ? 9.152 -3.604 -23.962 1.00 71.25 94 GLN A O 1
ATOM 753 N N . ARG A 1 95 ? 11.289 -4.217 -23.634 1.00 69.19 95 ARG A N 1
ATOM 754 C CA . ARG A 1 95 ? 11.874 -3.083 -24.347 1.00 69.19 95 ARG A CA 1
ATOM 755 C C . ARG A 1 95 ? 12.331 -3.548 -25.723 1.00 69.19 95 ARG A C 1
ATOM 757 O O . ARG A 1 95 ? 13.276 -4.319 -25.830 1.00 69.19 95 ARG A O 1
ATOM 764 N N . CYS A 1 96 ? 11.680 -3.048 -26.767 1.00 65.38 96 CYS A N 1
ATOM 765 C CA . CYS A 1 96 ? 12.130 -3.234 -28.143 1.00 65.38 96 CYS A CA 1
ATOM 766 C C . CYS A 1 96 ? 12.922 -2.000 -28.581 1.00 65.38 96 CYS A C 1
ATOM 768 O O . CYS A 1 96 ? 12.376 -0.899 -28.655 1.00 65.38 96 CYS A O 1
ATOM 770 N N . HIS A 1 97 ? 14.212 -2.166 -28.868 1.00 62.06 97 HIS A N 1
ATOM 771 C CA . HIS A 1 97 ? 15.026 -1.101 -29.445 1.00 62.06 97 HIS A CA 1
ATOM 772 C C . HIS A 1 97 ? 14.787 -1.059 -30.958 1.00 62.06 97 HIS A C 1
ATOM 774 O O . HIS A 1 97 ? 15.219 -1.956 -31.676 1.00 62.06 97 HIS A O 1
ATOM 780 N N . ARG A 1 98 ? 14.092 -0.023 -31.453 1.00 62.47 98 ARG A N 1
ATOM 781 C CA . ARG A 1 98 ? 13.852 0.158 -32.900 1.00 62.47 98 ARG A CA 1
ATOM 782 C C . ARG A 1 98 ? 15.148 0.400 -33.689 1.00 62.47 98 ARG A C 1
ATOM 784 O O . ARG A 1 98 ? 15.197 0.090 -34.873 1.00 62.47 98 ARG A O 1
ATOM 791 N N . PHE A 1 99 ? 16.190 0.926 -33.042 1.00 59.31 99 PHE A N 1
ATOM 792 C CA . PHE A 1 99 ? 17.485 1.216 -33.660 1.00 59.31 99 PHE A CA 1
ATOM 793 C C . PHE A 1 99 ? 18.623 0.644 -32.806 1.00 59.31 99 PHE A C 1
ATOM 795 O O . PHE A 1 99 ? 18.620 0.813 -31.588 1.00 59.31 99 PHE A O 1
ATOM 802 N N . GLN A 1 100 ? 19.601 -0.009 -33.444 1.00 53.59 100 GLN A N 1
ATOM 803 C CA . GLN A 1 100 ? 20.818 -0.514 -32.786 1.00 53.59 100 GLN A CA 1
ATOM 804 C C . GLN A 1 100 ? 21.799 0.615 -32.406 1.00 53.59 100 GLN A C 1
ATOM 806 O O . GLN A 1 100 ? 22.664 0.425 -31.558 1.00 53.59 100 GLN A O 1
ATOM 811 N N . SER A 1 101 ? 21.653 1.800 -33.009 1.00 54.72 101 SER A N 1
ATOM 812 C CA . SER A 1 101 ? 22.424 3.014 -32.726 1.00 54.72 101 SER A CA 1
ATOM 813 C C . SER A 1 101 ? 21.601 4.245 -33.124 1.00 54.72 101 SER A C 1
ATOM 815 O O . SER A 1 101 ? 20.969 4.246 -34.182 1.00 54.72 101 SER A O 1
ATOM 817 N N . SER A 1 102 ? 21.609 5.304 -32.308 1.00 55.94 102 SER A N 1
ATOM 818 C CA . SER A 1 102 ? 21.255 6.654 -32.757 1.00 55.94 102 SER A CA 1
ATOM 819 C C . SER A 1 102 ? 22.461 7.190 -33.525 1.00 55.94 102 SER A C 1
ATOM 821 O O . SER A 1 102 ? 23.394 7.722 -32.923 1.00 55.94 102 SER A O 1
ATOM 823 N N . ALA A 1 103 ? 22.508 6.936 -34.833 1.00 50.28 103 ALA A N 1
ATOM 824 C CA . ALA A 1 103 ? 23.679 7.249 -35.637 1.00 50.28 103 ALA A CA 1
ATOM 825 C C . ALA A 1 103 ? 24.060 8.735 -35.493 1.00 50.28 103 ALA A C 1
ATOM 827 O O . ALA A 1 103 ? 23.342 9.621 -35.944 1.00 50.28 103 ALA A O 1
ATOM 828 N N . TYR A 1 104 ? 25.242 8.981 -34.923 1.00 50.38 104 TYR A N 1
ATOM 829 C CA . TYR A 1 104 ? 25.960 10.262 -34.834 1.00 50.38 104 TYR A CA 1
ATOM 830 C C . TYR A 1 104 ? 26.373 10.836 -36.209 1.00 50.38 104 TYR A C 1
ATOM 832 O O . TYR A 1 104 ? 27.305 11.629 -36.319 1.00 50.38 104 TYR A O 1
ATOM 840 N N . ARG A 1 105 ? 25.743 10.389 -37.298 1.00 50.09 105 ARG A N 1
ATOM 841 C CA . ARG A 1 105 ? 26.153 10.680 -38.672 1.00 50.09 105 ARG A CA 1
ATOM 842 C C . ARG A 1 105 ? 24.941 11.141 -39.464 1.00 50.09 105 ARG A C 1
ATOM 844 O O . ARG A 1 105 ? 24.169 10.297 -39.900 1.00 50.09 105 ARG A O 1
ATOM 851 N N . SER A 1 106 ? 24.803 12.468 -39.561 1.00 53.72 106 SER A N 1
ATOM 852 C CA . SER A 1 106 ? 24.113 13.313 -40.566 1.00 53.72 106 SER A CA 1
ATOM 853 C C . SER A 1 106 ? 22.716 12.952 -41.104 1.00 53.72 106 SER A C 1
ATOM 855 O O . SER A 1 106 ? 22.084 13.802 -41.728 1.00 53.72 106 SER A O 1
ATOM 857 N N . ASN A 1 107 ? 22.159 11.777 -40.822 1.00 51.81 107 ASN A N 1
ATOM 858 C CA . ASN A 1 107 ? 20.781 11.413 -41.111 1.00 51.81 107 ASN A CA 1
ATOM 859 C C . ASN A 1 107 ? 19.889 11.878 -39.960 1.00 51.81 107 ASN A C 1
ATOM 861 O O . ASN A 1 107 ? 19.369 11.081 -39.180 1.00 51.81 107 ASN A O 1
ATOM 865 N N . GLN A 1 108 ? 19.716 13.199 -39.869 1.00 57.72 108 GLN A N 1
ATOM 866 C CA . GLN A 1 108 ? 18.658 13.800 -39.066 1.00 57.72 108 GLN A CA 1
ATOM 867 C C . GLN A 1 108 ? 17.316 13.265 -39.569 1.00 57.72 108 GLN A C 1
ATOM 869 O O . GLN A 1 108 ? 16.829 13.637 -40.641 1.00 57.72 108 GLN A O 1
ATOM 874 N N . TRP A 1 109 ? 16.709 12.371 -38.796 1.00 60.19 109 TRP A N 1
ATOM 875 C CA . TRP A 1 109 ? 15.326 11.994 -39.021 1.00 60.19 109 TRP A CA 1
ATOM 876 C C . TRP A 1 109 ? 14.455 13.233 -38.782 1.00 60.19 109 TRP A C 1
ATOM 878 O O . TRP A 1 109 ? 14.455 13.794 -37.689 1.00 60.19 109 TRP A O 1
ATOM 888 N N . ARG A 1 110 ? 13.744 13.699 -39.815 1.00 59.78 110 ARG A N 1
ATOM 889 C CA . ARG A 1 110 ? 12.832 14.847 -39.717 1.00 59.78 110 ARG A CA 1
ATOM 890 C C . ARG A 1 110 ? 11.396 14.354 -39.674 1.00 59.78 110 ARG A C 1
ATOM 892 O O . ARG A 1 110 ? 10.955 13.666 -40.596 1.00 59.78 110 ARG A O 1
ATOM 899 N N . TYR A 1 111 ? 10.663 14.751 -38.639 1.00 58.09 111 TYR A N 1
ATOM 900 C CA . TYR A 1 111 ? 9.225 14.526 -38.559 1.00 58.09 111 TYR A CA 1
ATOM 901 C C . TYR A 1 111 ? 8.525 15.308 -39.680 1.00 58.09 111 TYR A C 1
ATOM 903 O O . TYR A 1 111 ? 8.645 16.528 -39.760 1.00 58.09 111 TYR A O 1
ATOM 911 N N . ARG A 1 112 ? 7.824 14.606 -40.579 1.00 64.88 112 ARG A N 1
ATOM 912 C CA . ARG A 1 112 ? 7.107 15.198 -41.729 1.00 64.88 112 ARG A CA 1
ATOM 913 C C . ARG A 1 112 ? 5.577 15.153 -41.578 1.00 64.88 112 ARG A C 1
ATOM 915 O O . ARG A 1 112 ? 4.872 15.157 -42.579 1.00 64.88 112 ARG A O 1
ATOM 922 N N . GLY A 1 113 ? 5.062 15.073 -40.347 1.00 62.25 113 GLY A N 1
ATOM 923 C CA . GLY A 1 113 ? 3.621 15.191 -40.071 1.00 62.25 113 GLY A CA 1
ATOM 924 C C . GLY A 1 113 ? 2.773 13.937 -40.326 1.00 62.25 113 GLY A C 1
ATOM 925 O O . GLY A 1 113 ? 1.562 14.054 -40.479 1.00 62.25 113 GLY A O 1
ATOM 926 N N . ARG A 1 114 ? 3.369 12.738 -40.381 1.00 68.31 114 ARG A N 1
ATOM 927 C CA . ARG A 1 114 ? 2.607 11.471 -40.381 1.00 68.31 114 ARG A CA 1
ATOM 928 C C . ARG A 1 114 ? 2.403 10.990 -38.945 1.00 68.31 114 ARG A C 1
ATOM 930 O O . ARG A 1 114 ? 3.310 11.154 -38.140 1.00 68.31 114 ARG A O 1
ATOM 937 N N . CYS A 1 115 ? 1.262 10.360 -38.650 1.00 68.25 115 CYS A N 1
ATOM 938 C CA . CYS A 1 115 ? 1.009 9.773 -37.332 1.00 68.25 115 CYS A CA 1
ATOM 939 C C . CYS A 1 115 ? 2.101 8.768 -36.947 1.00 68.25 115 CYS A C 1
ATOM 941 O O . CYS A 1 115 ? 2.355 7.802 -37.674 1.00 68.25 115 CYS A O 1
ATOM 943 N N . ASP A 1 116 ? 2.684 8.962 -35.767 1.00 68.12 116 ASP A N 1
ATOM 944 C CA . ASP A 1 116 ? 3.492 7.941 -35.120 1.00 68.12 116 ASP A CA 1
ATOM 945 C C . ASP A 1 116 ? 2.583 6.778 -34.714 1.00 68.12 116 ASP A C 1
ATOM 947 O O . ASP A 1 116 ? 1.594 6.948 -34.002 1.00 68.12 116 ASP A O 1
ATOM 951 N N . SER A 1 117 ? 2.905 5.582 -35.198 1.00 69.81 117 SER A N 1
ATOM 952 C CA . SER A 1 117 ? 2.186 4.356 -34.862 1.00 69.81 117 SER A CA 1
ATOM 953 C C . SER A 1 117 ? 3.156 3.294 -34.370 1.00 69.81 117 SER A C 1
ATOM 955 O O . SER A 1 117 ? 4.319 3.229 -34.780 1.00 69.81 117 SER A O 1
ATOM 957 N N . ILE A 1 118 ? 2.659 2.457 -33.465 1.00 69.88 118 ILE A N 1
ATOM 958 C CA . ILE A 1 1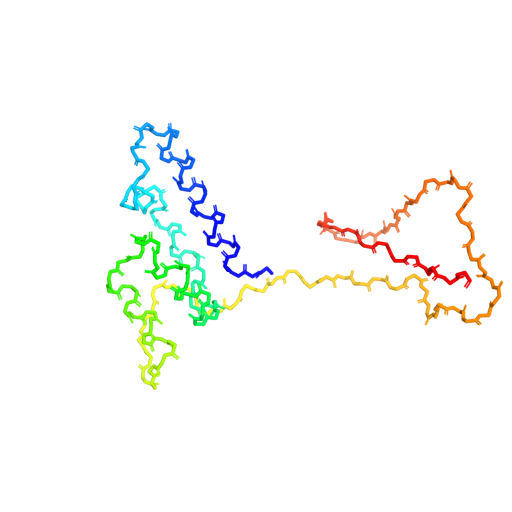18 ? 3.319 1.226 -33.049 1.00 69.88 118 ILE A CA 1
ATOM 959 C C . ILE A 1 118 ? 2.567 0.055 -33.670 1.00 69.88 118 ILE A C 1
ATOM 961 O O . ILE A 1 118 ? 1.345 -0.029 -33.575 1.00 69.88 118 ILE A O 1
ATOM 965 N N . GLN A 1 119 ? 3.300 -0.850 -34.307 1.00 74.19 119 GLN A N 1
ATOM 966 C CA . GLN A 1 119 ? 2.756 -2.089 -34.844 1.00 74.19 119 GLN A CA 1
ATOM 967 C C . GLN A 1 119 ? 3.561 -3.243 -34.261 1.00 74.19 119 GLN A C 1
ATOM 969 O O . GLN A 1 119 ? 4.790 -3.234 -34.299 1.00 74.19 119 GLN A O 1
ATOM 974 N N . PHE A 1 120 ? 2.869 -4.221 -33.693 1.00 74.25 120 PHE A N 1
ATOM 975 C CA . PHE A 1 120 ? 3.471 -5.428 -33.145 1.00 74.25 120 PHE A CA 1
ATOM 976 C C . PHE A 1 120 ? 2.525 -6.607 -33.397 1.00 74.25 120 PHE A C 1
ATOM 978 O O . PHE A 1 120 ? 1.317 -6.425 -33.547 1.00 74.25 120 PHE A O 1
ATOM 985 N N . ALA A 1 121 ? 3.083 -7.812 -33.442 1.00 83.56 121 ALA A N 1
ATOM 986 C CA . ALA A 1 121 ? 2.342 -9.064 -33.498 1.00 83.56 121 ALA A CA 1
ATOM 987 C C . ALA A 1 121 ? 2.689 -9.889 -32.257 1.00 83.56 121 ALA A C 1
ATOM 989 O O . ALA A 1 121 ? 3.814 -9.819 -31.762 1.00 83.56 121 ALA A O 1
ATOM 990 N N . VAL A 1 122 ? 1.722 -10.642 -31.740 1.00 81.88 122 VAL A N 1
ATOM 991 C CA . VAL A 1 122 ? 1.892 -11.478 -30.546 1.00 81.88 122 VAL A CA 1
ATOM 992 C C . VAL A 1 122 ? 1.278 -12.849 -30.767 1.00 81.88 122 VAL A C 1
ATOM 994 O O . VAL A 1 122 ? 0.254 -12.977 -31.432 1.00 81.88 122 VAL A O 1
ATOM 997 N N . ASP A 1 123 ? 1.892 -13.863 -30.170 1.00 90.62 123 ASP A N 1
ATOM 998 C CA . ASP A 1 123 ? 1.386 -15.237 -30.090 1.00 90.62 123 ASP A CA 1
ATOM 999 C C . ASP A 1 123 ? 0.540 -15.475 -28.823 1.00 90.62 123 ASP A C 1
ATOM 1001 O O . ASP A 1 123 ? -0.084 -16.523 -28.663 1.00 90.62 123 ASP A O 1
ATOM 1005 N N . LYS A 1 124 ? 0.525 -14.505 -27.897 1.00 84.50 124 LYS A N 1
ATOM 1006 C CA . LYS A 1 124 ? -0.155 -14.567 -26.596 1.00 84.50 124 LYS A CA 1
ATOM 1007 C C . LYS A 1 124 ? -0.847 -13.247 -26.274 1.00 84.50 124 LYS A C 1
ATOM 1009 O O . LYS A 1 124 ? -0.468 -12.187 -26.763 1.00 84.50 124 LYS A O 1
ATOM 1014 N N . ARG A 1 125 ? -1.856 -13.295 -25.401 1.00 82.12 125 ARG A N 1
ATOM 1015 C CA . ARG A 1 125 ? -2.562 -12.095 -24.927 1.00 82.12 125 ARG A CA 1
ATOM 1016 C C . ARG A 1 125 ? -1.598 -11.172 -24.174 1.00 82.12 125 ARG A C 1
ATOM 1018 O O . ARG A 1 125 ? -0.968 -11.606 -23.212 1.00 82.12 125 ARG A O 1
ATOM 1025 N N . ILE A 1 126 ? -1.538 -9.902 -24.571 1.00 79.56 126 ILE A N 1
ATOM 1026 C CA . ILE A 1 126 ? -0.732 -8.874 -23.898 1.00 79.56 126 ILE A CA 1
ATOM 1027 C C . ILE A 1 126 ? -1.588 -7.696 -23.415 1.00 79.56 126 ILE A C 1
ATOM 1029 O O . ILE A 1 126 ? -2.699 -7.485 -23.897 1.00 79.56 126 ILE A O 1
ATOM 1033 N N . PHE A 1 127 ? -1.037 -6.910 -22.487 1.00 74.94 127 PHE A N 1
ATOM 1034 C CA . PHE A 1 127 ? -1.571 -5.615 -22.062 1.00 74.94 127 PHE A CA 1
ATOM 1035 C C . PHE A 1 127 ? -0.525 -4.528 -22.324 1.00 74.94 127 PHE A C 1
ATOM 1037 O O . PHE A 1 127 ? 0.632 -4.681 -21.931 1.00 74.94 127 PHE A O 1
ATOM 1044 N N . ILE A 1 128 ? -0.930 -3.425 -22.957 1.00 75.81 128 ILE A N 1
ATOM 1045 C CA . ILE A 1 128 ? -0.074 -2.249 -23.149 1.00 75.81 128 ILE A CA 1
ATOM 1046 C C . ILE A 1 128 ? -0.410 -1.244 -22.049 1.00 75.81 128 ILE A C 1
ATOM 1048 O O . ILE A 1 128 ? -1.508 -0.699 -22.028 1.00 75.81 128 ILE A O 1
ATOM 1052 N N . ALA A 1 129 ? 0.529 -1.017 -21.130 1.00 71.19 129 ALA A N 1
ATOM 1053 C CA . ALA A 1 129 ? 0.341 -0.102 -20.000 1.00 71.19 129 ALA A CA 1
ATOM 1054 C C . ALA A 1 129 ? 0.949 1.298 -20.225 1.00 71.19 129 ALA A C 1
ATOM 1056 O O . ALA A 1 129 ? 0.644 2.218 -19.474 1.00 71.19 129 ALA A O 1
ATOM 1057 N N . GLY A 1 130 ? 1.810 1.473 -21.234 1.00 64.31 130 GLY A N 1
ATOM 1058 C CA . GLY A 1 130 ? 2.420 2.762 -21.571 1.00 64.31 130 GLY A CA 1
ATOM 1059 C C . GLY A 1 130 ? 3.439 2.660 -22.709 1.00 64.31 130 GLY A C 1
ATOM 1060 O O . GLY A 1 130 ? 4.002 1.590 -22.944 1.00 64.31 130 GLY A O 1
ATOM 1061 N N . LEU A 1 131 ? 3.674 3.775 -23.408 1.00 64.31 131 LEU A N 1
ATOM 1062 C CA . LEU A 1 131 ? 4.646 3.906 -24.498 1.00 64.31 131 LEU A CA 1
ATOM 1063 C C . LEU A 1 131 ? 5.514 5.151 -24.262 1.00 64.31 131 LEU A C 1
ATOM 1065 O O . LEU A 1 131 ? 4.984 6.247 -24.113 1.00 64.31 131 LEU A O 1
ATOM 1069 N N . GLY A 1 132 ? 6.838 4.981 -24.252 1.00 60.38 132 GLY A N 1
ATOM 1070 C CA . GLY A 1 132 ? 7.801 6.085 -24.269 1.00 60.38 132 GLY A CA 1
ATOM 1071 C C . GLY A 1 132 ? 8.518 6.135 -25.614 1.00 60.38 132 GLY A C 1
ATOM 1072 O O . GLY A 1 132 ? 9.274 5.217 -25.933 1.00 60.38 132 GLY A O 1
ATOM 1073 N N . LEU A 1 133 ? 8.277 7.182 -26.406 1.00 61.34 133 LEU A N 1
ATOM 1074 C CA . LEU A 1 133 ? 9.004 7.454 -27.646 1.00 61.34 133 LEU A CA 1
ATOM 1075 C C . LEU A 1 133 ? 10.098 8.481 -27.350 1.00 61.34 133 LEU A C 1
ATOM 1077 O O . LEU A 1 133 ? 9.804 9.603 -26.950 1.00 61.34 133 LEU A O 1
ATOM 1081 N N . TYR A 1 134 ? 11.356 8.100 -27.551 1.00 59.31 134 TYR A N 1
ATOM 1082 C CA . TYR A 1 134 ? 12.490 9.012 -27.423 1.00 59.31 134 TYR A CA 1
ATOM 1083 C C . TYR A 1 134 ? 13.002 9.344 -28.825 1.00 59.31 134 TYR A C 1
ATOM 1085 O O . TYR A 1 134 ? 13.550 8.481 -29.512 1.00 59.31 134 TYR A O 1
ATOM 1093 N N . GLY A 1 135 ? 12.781 10.583 -29.263 1.0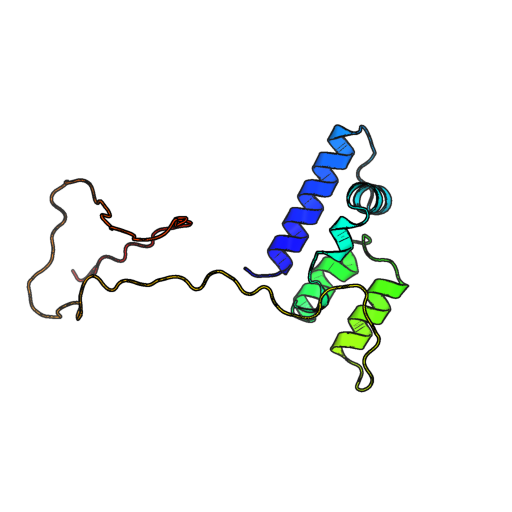0 56.53 135 GLY A N 1
ATOM 1094 C CA . GLY A 1 135 ? 13.416 11.142 -30.454 1.00 56.53 135 GLY A CA 1
ATOM 1095 C C . GLY A 1 135 ? 14.788 11.719 -30.105 1.00 56.53 135 GLY A C 1
ATOM 1096 O O . GLY A 1 135 ? 14.971 12.275 -29.026 1.00 56.53 135 GLY A O 1
ATOM 1097 N N . SER A 1 136 ? 15.760 11.594 -31.009 1.00 53.97 136 SER A N 1
ATOM 1098 C CA . SER A 1 136 ? 17.027 12.322 -30.894 1.00 53.97 136 SER A CA 1
ATOM 1099 C C . SER A 1 136 ? 16.782 13.786 -31.262 1.00 53.97 136 SER A C 1
ATOM 1101 O O . SER A 1 136 ? 16.490 14.096 -32.415 1.00 53.97 136 SER A O 1
ATOM 1103 N N . SER A 1 137 ? 16.885 14.687 -30.285 1.00 47.19 137 SER A N 1
ATOM 1104 C CA . SER A 1 137 ? 17.008 16.125 -30.522 1.00 47.19 137 SER A CA 1
ATOM 1105 C C . SER A 1 137 ? 18.491 16.485 -30.584 1.00 47.19 137 SER A C 1
ATOM 1107 O O . SER A 1 137 ? 19.061 16.985 -29.616 1.00 47.19 137 SER A O 1
ATOM 1109 N N . CYS A 1 138 ? 19.132 16.189 -31.710 1.00 44.38 138 CYS A N 1
ATOM 1110 C CA . CYS A 1 138 ? 20.410 16.798 -32.058 1.00 44.38 138 CYS A CA 1
ATOM 1111 C C . CYS A 1 138 ? 20.148 17.760 -33.219 1.00 44.38 138 CYS A C 1
ATOM 1113 O O . CYS A 1 138 ? 20.104 17.347 -34.383 1.00 44.38 138 CYS A O 1
ATOM 1115 N N . GLY A 1 139 ? 19.875 19.018 -32.858 1.00 37.06 139 GLY A N 1
ATOM 1116 C CA . GLY A 1 139 ? 20.130 20.153 -33.743 1.00 37.06 139 GLY A CA 1
ATOM 1117 C C . GLY A 1 139 ? 21.624 20.285 -33.982 1.00 37.06 139 GLY A C 1
ATOM 1118 O O . GLY A 1 139 ? 22.381 19.997 -33.026 1.00 37.06 139 GLY A O 1
#

Sequence (139 aa):
TKEVVVFEAVLNWAEAECKRQGLPVTPRNKRNVLGKALYLVRIPTMTLEEFANGAAQSDILTLEETHNIFLWYTAANKPKLEFPLTKRKGLVPQRCHRFQSSAYRSNQWRYRGRCDSIQFAVDKRIFIAGLGLYGSSCG

InterPro domains:
  IPR012983 PHR [PF08005] (97-137)
  IPR038648 PHR domain superfamily [G3DSA:2.60.120.820] (91-139)

Foldseek 3Di:
DALLVVVVVLLVVLQVVCVVVVHPSDLVSSLVSCDPVVQARQLLQHPPVSCVVGVLPSSNDDPVLSVLSNCCNPPPDHDDHSHDNDDDPDPDDDDDDPDPDPDPDDPQDDDPPDDDDDDDDDPDDDDDPDDDDDDDPDD

Organism: NCBI:txid2861861